Protein AF-A0A9P8F5C9-F1 (afdb_monomer)

Foldseek 3Di:
DDDDDDDDDDDDDDDPPDPPPPVVVVVVVVVVVVVVVVVVVVVVVVPPDPPPPDPDDDDDPPPPPPPPDPDPDDAAEAAEEEDADDDPQLVQAQVQCVVLPHPDHDYFNYVHDADPDVVVNVVCLVVSVVVVVVVCVVVHDPRHHYHYDYRGPDHDDHHDD

Radius of gyration: 31.99 Å; Cα contacts (8 Å, |Δi|>4): 113; chains: 1; bounding box: 87×42×88 Å

Structure (mmCIF, N/CA/C/O backbone):
data_AF-A0A9P8F5C9-F1
#
_entry.id   AF-A0A9P8F5C9-F1
#
loop_
_atom_site.group_PDB
_atom_site.id
_atom_site.type_symbol
_atom_site.label_atom_id
_atom_site.label_alt_id
_atom_site.label_comp_id
_atom_site.label_asym_id
_atom_site.label_entity_id
_atom_site.label_seq_id
_atom_site.pdbx_PDB_ins_code
_atom_site.Cartn_x
_atom_site.Cartn_y
_atom_site.Cartn_z
_atom_site.occupancy
_atom_site.B_iso_or_equiv
_atom_site.auth_seq_id
_atom_site.auth_comp_id
_atom_site.auth_asym_id
_atom_site.auth_atom_id
_atom_site.pdbx_PDB_model_num
ATOM 1 N N . MET A 1 1 ? 49.097 4.928 -60.907 1.00 41.38 1 MET A N 1
ATOM 2 C CA . MET A 1 1 ? 48.105 5.944 -60.505 1.00 41.38 1 MET A CA 1
ATOM 3 C C . MET A 1 1 ? 47.498 6.494 -61.782 1.00 41.38 1 MET A C 1
ATOM 5 O O . MET A 1 1 ? 48.233 7.111 -62.532 1.00 41.38 1 MET A O 1
ATOM 9 N N . VAL A 1 2 ? 46.252 6.127 -62.083 1.00 37.16 2 VAL A N 1
ATOM 10 C CA . VAL A 1 2 ? 45.216 6.854 -62.848 1.00 37.16 2 VAL A CA 1
ATOM 11 C C . VAL A 1 2 ? 44.081 5.853 -63.066 1.00 37.16 2 VAL A C 1
ATOM 13 O O . VAL A 1 2 ? 44.302 4.681 -63.363 1.00 37.16 2 VAL A O 1
ATOM 16 N N . LEU A 1 3 ? 42.893 6.346 -62.747 1.00 35.94 3 LEU A N 1
ATOM 17 C CA . LEU A 1 3 ? 41.667 5.644 -62.427 1.00 35.94 3 LEU A CA 1
ATOM 18 C C . LEU A 1 3 ? 40.993 4.972 -63.625 1.00 35.94 3 LEU A C 1
ATOM 20 O O . LEU A 1 3 ? 40.969 5.487 -64.740 1.00 35.94 3 LEU A O 1
ATOM 24 N N . SER A 1 4 ? 40.333 3.872 -63.284 1.00 36.06 4 SER A N 1
ATOM 25 C CA . SER A 1 4 ? 39.211 3.238 -63.958 1.00 36.06 4 SER A CA 1
ATOM 26 C C . SER A 1 4 ? 38.115 4.230 -64.370 1.00 36.06 4 SER A C 1
ATOM 28 O O . SER A 1 4 ? 37.675 5.049 -63.567 1.00 36.06 4 SER A O 1
ATOM 30 N N . SER A 1 5 ? 37.580 4.061 -65.577 1.00 40.38 5 SER A N 1
ATOM 31 C CA . SER A 1 5 ? 36.203 4.433 -65.911 1.00 40.38 5 SER A CA 1
ATOM 32 C C . SER A 1 5 ? 35.685 3.420 -66.928 1.00 40.38 5 SER A C 1
ATOM 34 O O . SER A 1 5 ? 35.926 3.542 -68.127 1.00 40.38 5 SER A O 1
ATOM 36 N N . LEU A 1 6 ? 35.053 2.353 -66.430 1.00 43.81 6 LEU A N 1
ATOM 37 C CA . LEU A 1 6 ? 34.289 1.433 -67.264 1.00 43.81 6 LEU A CA 1
ATOM 38 C C . LEU A 1 6 ? 32.829 1.886 -67.246 1.00 43.81 6 LEU A C 1
ATOM 40 O O . LEU A 1 6 ? 32.136 1.787 -66.236 1.00 43.81 6 LEU A O 1
ATOM 44 N N . SER A 1 7 ? 32.393 2.380 -68.397 1.00 43.31 7 SER A N 1
ATOM 45 C CA . SER A 1 7 ? 30.995 2.486 -68.792 1.00 43.31 7 SER A CA 1
ATOM 46 C C . SER A 1 7 ? 30.393 1.085 -68.919 1.00 43.31 7 SER A C 1
ATOM 48 O O . SER A 1 7 ? 30.958 0.255 -69.633 1.00 43.31 7 SER A O 1
ATOM 50 N N . ARG A 1 8 ? 29.251 0.822 -68.272 1.00 41.97 8 ARG A N 1
ATOM 51 C CA . ARG A 1 8 ? 28.291 -0.182 -68.752 1.00 41.97 8 ARG A CA 1
ATOM 52 C C . ARG A 1 8 ? 26.905 0.043 -68.153 1.00 41.97 8 ARG A C 1
ATOM 54 O O . ARG A 1 8 ? 26.621 -0.317 -67.016 1.00 41.97 8 ARG A O 1
ATOM 61 N N . SER A 1 9 ? 26.054 0.651 -68.964 1.00 46.28 9 SER A N 1
ATOM 62 C CA . SER A 1 9 ? 24.614 0.420 -68.982 1.00 46.28 9 SER A CA 1
ATOM 63 C C . SER A 1 9 ? 24.314 -1.079 -69.017 1.00 46.28 9 SER A C 1
ATOM 65 O O . SER A 1 9 ? 24.870 -1.762 -69.870 1.00 46.28 9 SER A O 1
ATOM 67 N N . ASP A 1 10 ? 23.431 -1.568 -68.148 1.00 42.03 10 ASP A N 1
ATOM 68 C CA . ASP A 1 10 ? 22.332 -2.427 -68.591 1.00 42.03 10 ASP A CA 1
ATOM 69 C C . ASP A 1 10 ? 21.251 -2.549 -67.514 1.00 42.03 10 ASP A C 1
ATOM 71 O O . ASP A 1 10 ? 21.466 -2.902 -66.356 1.00 42.03 10 ASP A O 1
ATOM 75 N N . MET A 1 11 ? 20.062 -2.193 -67.970 1.00 38.72 11 MET A N 1
ATOM 76 C CA . MET A 1 11 ? 18.768 -2.312 -67.342 1.00 38.72 11 MET A CA 1
ATOM 77 C C . MET A 1 11 ? 18.277 -3.743 -67.559 1.00 38.72 11 MET A C 1
ATOM 79 O O . MET A 1 11 ? 18.201 -4.188 -68.699 1.00 38.72 11 MET A O 1
ATOM 83 N N . SER A 1 12 ? 17.887 -4.452 -66.501 1.00 38.25 12 SER A N 1
ATOM 84 C CA . SER A 1 12 ? 16.941 -5.557 -66.661 1.00 38.25 12 SER A CA 1
ATOM 85 C C . SER A 1 12 ? 16.068 -5.703 -65.424 1.00 38.25 12 SER A C 1
ATOM 87 O O . SER A 1 12 ? 16.484 -6.135 -64.351 1.00 38.25 12 SER A O 1
ATOM 89 N N . TYR A 1 13 ? 14.840 -5.242 -65.614 1.00 42.31 13 TYR A N 1
ATOM 90 C CA . TYR A 1 13 ? 13.743 -5.188 -64.672 1.00 42.31 13 TYR A CA 1
ATOM 91 C C . TYR A 1 13 ? 12.850 -6.398 -64.954 1.00 42.31 13 TYR A C 1
ATOM 93 O O . TYR A 1 13 ? 11.826 -6.264 -65.614 1.00 42.31 13 TYR A O 1
ATOM 101 N N . SER A 1 14 ? 13.244 -7.600 -64.532 1.00 41.84 14 SER A N 1
ATOM 102 C CA . SER A 1 14 ? 12.366 -8.772 -64.650 1.00 41.84 14 SER A CA 1
ATOM 103 C C . SER A 1 14 ? 12.882 -9.978 -63.870 1.00 41.84 14 SER A C 1
ATOM 105 O O . SER A 1 14 ? 13.442 -10.892 -64.457 1.00 41.84 14 SER A O 1
ATOM 107 N N . GLU A 1 15 ? 12.619 -10.029 -62.565 1.00 43.72 15 GLU A N 1
ATOM 108 C CA . GLU A 1 15 ? 12.379 -11.319 -61.902 1.00 43.72 15 GLU A CA 1
ATOM 109 C C . GLU A 1 15 ? 11.592 -11.122 -60.604 1.00 43.72 15 GLU A C 1
ATOM 111 O O . GLU A 1 15 ? 12.049 -11.335 -59.485 1.00 43.72 15 GLU A O 1
ATOM 116 N N . MET A 1 16 ? 10.346 -10.669 -60.764 1.00 43.12 16 MET A N 1
ATOM 117 C CA . MET A 1 16 ? 9.338 -10.746 -59.714 1.00 43.12 16 MET A CA 1
ATOM 118 C C . MET A 1 16 ? 8.955 -12.226 -59.566 1.00 43.12 16 MET A C 1
ATOM 120 O O . MET A 1 16 ? 8.032 -12.731 -60.210 1.00 43.12 16 MET A O 1
ATOM 124 N N . GLY A 1 17 ? 9.763 -12.943 -58.782 1.00 45.28 17 GLY A N 1
ATOM 125 C CA . GLY A 1 17 ? 9.574 -14.344 -58.439 1.00 45.28 17 GLY A CA 1
ATOM 126 C C . GLY A 1 17 ? 8.227 -14.534 -57.753 1.00 45.28 17 GLY A C 1
ATOM 127 O O . GLY A 1 17 ? 8.063 -14.244 -56.570 1.00 45.28 17 GLY A O 1
ATOM 128 N N . ARG A 1 18 ? 7.252 -15.025 -58.521 1.00 54.75 18 ARG A N 1
ATOM 129 C CA . ARG A 1 18 ? 5.994 -15.580 -58.019 1.00 54.75 18 ARG A CA 1
ATOM 130 C C . ARG A 1 18 ? 6.336 -16.673 -57.014 1.00 54.75 18 ARG A C 1
ATOM 132 O O . ARG A 1 18 ? 6.750 -17.764 -57.405 1.00 54.75 18 ARG A O 1
ATOM 139 N N . SER A 1 19 ? 6.173 -16.383 -55.725 1.00 54.56 19 SER A N 1
ATOM 140 C CA . SER A 1 19 ? 6.217 -17.420 -54.704 1.00 54.56 19 SER A CA 1
ATOM 141 C C . SER A 1 19 ? 5.039 -18.355 -54.967 1.00 54.56 19 SER A C 1
ATOM 143 O O . SER A 1 19 ? 3.866 -17.989 -54.905 1.00 54.56 19 SER A O 1
ATOM 145 N N . ILE A 1 20 ? 5.367 -19.576 -55.375 1.00 56.81 20 ILE A N 1
ATOM 146 C CA . ILE A 1 20 ? 4.404 -20.651 -55.567 1.00 56.81 20 ILE A CA 1
ATOM 147 C C . ILE A 1 20 ? 3.937 -21.036 -54.164 1.00 56.81 20 ILE A C 1
ATOM 149 O O . ILE A 1 20 ? 4.549 -21.859 -53.480 1.00 56.81 20 ILE A O 1
ATOM 153 N N . LEU A 1 21 ? 2.884 -20.365 -53.699 1.00 55.56 21 LEU A N 1
ATOM 154 C CA . LEU A 1 21 ? 2.214 -20.671 -52.448 1.00 55.56 21 LEU A CA 1
ATOM 155 C C . LEU A 1 21 ? 1.635 -22.081 -52.596 1.00 55.56 21 LEU A C 1
ATOM 157 O O . LEU 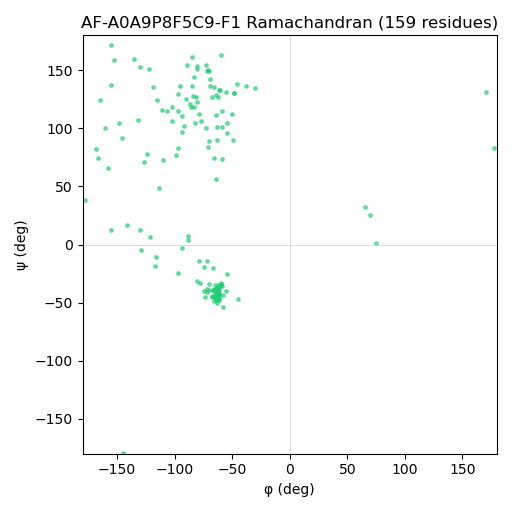A 1 21 ? 0.651 -22.302 -53.302 1.00 55.56 21 LEU A O 1
ATOM 161 N N . LYS A 1 22 ? 2.321 -23.067 -52.010 1.00 65.88 22 LYS A N 1
ATOM 162 C CA . LYS A 1 22 ? 1.951 -24.479 -52.132 1.00 65.88 22 LYS A CA 1
ATOM 163 C C . LYS A 1 22 ? 0.490 -24.636 -51.681 1.00 65.88 22 LYS A C 1
ATOM 165 O O . LYS A 1 22 ? 0.170 -24.191 -50.576 1.00 65.88 22 LYS A O 1
ATOM 170 N N . PRO A 1 23 ? -0.381 -25.313 -52.454 1.00 61.53 23 PRO A N 1
ATOM 171 C CA . PRO A 1 23 ? -1.821 -25.383 -52.180 1.00 61.53 23 PRO A CA 1
ATOM 172 C C . PRO A 1 23 ? -2.154 -25.886 -50.767 1.00 61.53 23 PRO A C 1
ATOM 174 O O . PRO A 1 23 ? -3.162 -25.499 -50.189 1.00 61.53 23 PRO A O 1
ATOM 177 N N . ARG A 1 24 ? -1.254 -26.661 -50.152 1.00 64.25 24 ARG A N 1
ATOM 178 C CA . ARG A 1 24 ? -1.378 -27.154 -48.772 1.00 64.25 24 ARG A CA 1
ATOM 179 C C . ARG A 1 24 ? -1.469 -26.048 -47.712 1.00 64.25 24 ARG A C 1
ATOM 181 O O . ARG A 1 24 ? -2.162 -26.240 -46.721 1.00 64.25 24 ARG A O 1
ATOM 188 N N . TRP A 1 25 ? -0.792 -24.913 -47.895 1.00 71.00 25 TRP A N 1
ATOM 189 C CA . TRP A 1 25 ? -0.857 -23.800 -46.937 1.00 71.00 25 TRP A CA 1
ATOM 190 C C . TRP A 1 25 ? -2.144 -22.990 -47.091 1.00 71.00 25 TRP A C 1
ATOM 192 O O . TRP A 1 25 ? -2.708 -22.557 -46.093 1.00 71.00 25 TRP A O 1
ATOM 202 N N . ILE A 1 26 ? -2.661 -22.867 -48.315 1.00 74.06 26 ILE A N 1
ATOM 203 C CA . ILE A 1 26 ? -3.914 -22.155 -48.598 1.00 74.06 26 ILE A CA 1
ATOM 204 C C . ILE A 1 26 ? -5.086 -22.822 -47.870 1.00 74.06 26 ILE A C 1
ATOM 206 O O . ILE A 1 26 ? -5.866 -22.132 -47.220 1.00 74.06 26 ILE A O 1
ATOM 210 N N . PHE A 1 27 ? -5.165 -24.158 -47.895 1.00 78.00 27 PHE A N 1
ATOM 211 C CA . PHE A 1 27 ? -6.183 -24.890 -47.132 1.00 78.00 27 PHE A CA 1
ATOM 212 C C . PHE A 1 27 ? -6.050 -24.672 -45.620 1.00 78.00 27 PHE A C 1
ATOM 214 O O . PHE A 1 27 ? -7.056 -24.462 -44.948 1.00 78.00 27 PHE A O 1
ATOM 221 N N . GLY A 1 28 ? -4.825 -24.664 -45.085 1.00 82.00 28 GLY A N 1
ATOM 222 C CA . GLY A 1 28 ? -4.588 -24.399 -43.663 1.00 82.00 28 GLY A CA 1
ATOM 223 C C . GLY A 1 28 ? -5.037 -22.997 -43.243 1.00 82.00 28 GLY A C 1
ATOM 224 O O . GLY A 1 28 ? -5.778 -22.851 -42.273 1.00 82.00 28 GLY A O 1
ATOM 225 N N . PHE A 1 29 ? -4.657 -21.971 -44.010 1.00 86.56 29 PHE A N 1
ATOM 226 C CA . PHE A 1 29 ? -5.076 -20.592 -43.754 1.00 86.56 29 PHE A CA 1
ATOM 227 C C . PHE A 1 29 ? -6.586 -20.401 -43.906 1.00 86.56 29 PHE A C 1
ATOM 229 O O . PHE A 1 29 ? -7.185 -19.711 -43.088 1.00 86.56 29 PHE A O 1
ATOM 236 N N . ALA A 1 30 ? -7.215 -21.039 -44.896 1.00 86.12 30 ALA A N 1
ATOM 237 C CA . ALA A 1 30 ? -8.662 -20.975 -45.079 1.00 86.12 30 ALA A CA 1
ATOM 238 C C . ALA A 1 30 ? -9.416 -21.581 -43.884 1.00 86.12 30 ALA A C 1
ATOM 240 O O . ALA A 1 30 ? -10.359 -20.969 -43.392 1.00 86.12 30 ALA A O 1
ATOM 241 N N . VAL A 1 31 ? -8.974 -22.735 -43.368 1.00 88.94 31 VAL A N 1
ATOM 242 C CA . VAL A 1 31 ? -9.591 -23.363 -42.187 1.00 88.94 31 VAL A CA 1
ATOM 243 C C . VAL A 1 31 ? -9.428 -22.482 -40.947 1.00 88.94 31 VAL A C 1
ATOM 245 O O . VAL A 1 31 ? -10.408 -22.251 -40.249 1.00 88.94 31 VAL A O 1
ATOM 248 N N . VAL A 1 32 ? -8.232 -21.937 -40.698 1.00 91.69 32 VAL A N 1
ATOM 249 C CA . VAL A 1 32 ? -7.976 -21.043 -39.550 1.00 91.69 32 VAL A CA 1
ATOM 250 C C . VAL A 1 32 ? -8.772 -19.736 -39.649 1.00 91.69 32 VAL A C 1
ATOM 252 O O . VAL A 1 32 ? -9.280 -19.235 -38.648 1.00 91.69 32 VAL A O 1
ATOM 255 N N . LEU A 1 33 ? -8.916 -19.180 -40.852 1.00 91.12 33 LEU A N 1
ATOM 256 C CA . LEU A 1 33 ? -9.703 -17.970 -41.074 1.00 91.12 33 LEU A CA 1
ATOM 257 C C . LEU A 1 33 ? -11.196 -18.232 -40.832 1.00 91.12 33 LEU A C 1
ATOM 259 O O . LEU A 1 33 ? -11.850 -17.451 -40.146 1.00 91.12 33 LEU A O 1
ATOM 263 N N . VAL A 1 34 ? -11.731 -19.344 -41.349 1.00 91.56 34 VAL A N 1
ATOM 264 C CA . VAL A 1 34 ? -13.135 -19.729 -41.142 1.00 91.56 34 VAL A CA 1
ATOM 265 C C . VAL A 1 34 ? -13.413 -19.986 -39.662 1.00 91.56 34 VAL A C 1
ATOM 267 O O . VAL A 1 34 ? -14.412 -19.484 -39.151 1.00 91.56 34 VAL A O 1
ATOM 270 N N . THR A 1 35 ? -12.526 -20.680 -38.940 1.00 87.50 35 THR A N 1
ATOM 271 C CA . THR A 1 35 ? -12.716 -20.910 -37.499 1.00 87.50 35 THR A CA 1
ATOM 272 C C . THR A 1 35 ? -12.701 -19.602 -36.708 1.00 87.50 35 THR A C 1
ATOM 274 O O . THR A 1 35 ? -13.592 -19.394 -35.885 1.00 87.50 35 THR A O 1
ATOM 277 N N . LEU A 1 36 ? -11.783 -18.673 -36.998 1.00 89.25 36 LEU A N 1
ATOM 278 C CA . LEU A 1 36 ? -11.761 -17.347 -36.366 1.00 89.25 36 LEU A CA 1
ATOM 279 C C . LEU A 1 36 ? -13.034 -16.537 -36.649 1.00 89.25 36 LEU A C 1
ATOM 281 O O . LEU A 1 36 ? -13.587 -15.939 -35.727 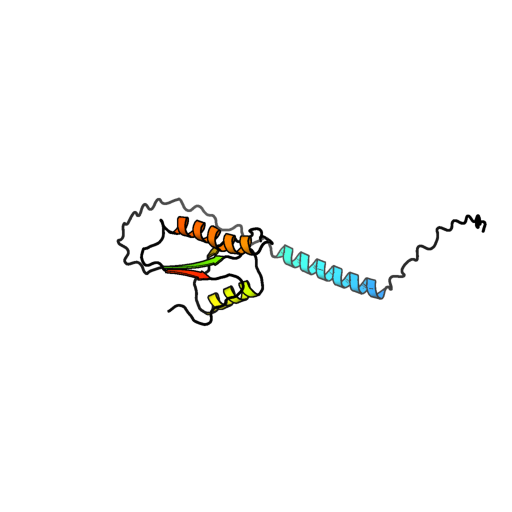1.00 89.25 36 LEU A O 1
ATOM 285 N N . ILE A 1 37 ? -13.537 -16.555 -37.888 1.00 87.19 37 ILE A N 1
ATOM 286 C CA . ILE A 1 37 ? -14.787 -15.871 -38.259 1.00 87.19 37 ILE A CA 1
ATOM 287 C C . ILE A 1 37 ? -15.980 -16.488 -37.515 1.00 87.19 37 ILE A C 1
ATOM 289 O O . ILE A 1 37 ? -16.809 -15.757 -36.969 1.00 87.19 37 ILE A O 1
ATOM 293 N N . THR A 1 38 ? -16.066 -17.820 -37.435 1.00 84.25 38 THR A N 1
ATOM 294 C CA . THR A 1 38 ? -17.140 -18.485 -36.676 1.00 84.25 38 THR A CA 1
ATOM 295 C C . THR A 1 38 ? -17.064 -18.177 -35.181 1.00 84.25 38 THR A C 1
ATOM 297 O O . THR A 1 38 ? -18.090 -17.913 -34.565 1.00 84.25 38 THR A O 1
ATOM 300 N N . LEU A 1 39 ? -15.864 -18.112 -34.596 1.00 82.69 39 LEU A N 1
ATOM 301 C CA . LEU A 1 39 ? -15.691 -17.781 -33.183 1.00 82.69 39 LEU A CA 1
ATOM 302 C C . LEU A 1 39 ? -16.093 -16.326 -32.896 1.00 82.69 39 LEU A C 1
ATOM 304 O O . LEU A 1 39 ? -16.816 -16.066 -31.940 1.00 82.69 39 LEU A O 1
ATOM 308 N N . PHE A 1 40 ? -15.680 -15.387 -33.754 1.00 79.88 40 PHE A N 1
ATOM 309 C CA . PHE A 1 40 ? -16.014 -13.967 -33.623 1.00 79.88 40 PHE A CA 1
ATOM 310 C C . PHE A 1 40 ? -17.515 -13.693 -33.803 1.00 79.88 40 PHE A C 1
ATOM 312 O O . PHE A 1 40 ? -18.102 -12.893 -33.078 1.00 79.88 40 PHE A O 1
ATOM 319 N N . THR A 1 41 ? -18.169 -14.384 -34.739 1.00 76.00 41 THR A N 1
ATOM 320 C CA . THR A 1 41 ? -19.626 -14.264 -34.930 1.00 76.00 41 THR A CA 1
ATOM 321 C C . THR A 1 41 ? -20.413 -14.891 -33.776 1.00 76.00 41 THR A C 1
ATOM 323 O O . THR A 1 41 ? -21.443 -14.343 -33.376 1.00 76.00 41 THR A O 1
ATOM 326 N N . HIS A 1 42 ? -19.912 -15.976 -33.173 1.00 70.00 42 HIS A N 1
ATOM 327 C CA . HIS A 1 42 ? -20.528 -16.581 -31.991 1.00 70.00 42 HIS A CA 1
ATOM 328 C C . HIS A 1 42 ? -20.377 -15.695 -30.740 1.00 70.00 42 HIS A C 1
ATOM 330 O O . HIS A 1 42 ? -21.327 -15.565 -29.972 1.00 70.00 42 HIS A O 1
ATOM 336 N N . THR A 1 43 ? -19.235 -15.027 -30.535 1.00 60.44 43 THR A N 1
ATOM 337 C CA . THR A 1 43 ? -19.048 -14.111 -29.390 1.00 60.44 43 THR A CA 1
ATOM 338 C C . THR A 1 43 ? -19.843 -12.814 -29.543 1.00 60.44 43 THR A C 1
ATOM 340 O O . THR A 1 43 ? -20.438 -12.349 -28.571 1.00 60.44 43 THR A O 1
ATOM 343 N N . ALA A 1 44 ? -19.934 -12.265 -30.758 1.00 59.28 44 ALA A N 1
ATOM 344 C CA . ALA A 1 44 ? -20.747 -11.081 -31.035 1.00 59.28 44 ALA A CA 1
ATOM 345 C C . ALA A 1 44 ? -22.254 -11.344 -30.839 1.00 59.28 44 ALA A C 1
ATOM 347 O O . ALA A 1 44 ? -22.967 -10.478 -30.335 1.00 59.28 44 ALA A O 1
ATOM 348 N N . SER A 1 45 ? -22.733 -12.554 -31.157 1.00 57.06 45 SER A N 1
ATOM 349 C CA . SER A 1 45 ? -24.154 -12.918 -31.019 1.00 57.06 45 SER A CA 1
ATOM 350 C C . SER A 1 45 ? -24.599 -13.151 -29.566 1.00 57.06 45 SER A C 1
ATOM 352 O O . SER A 1 45 ? -25.787 -13.048 -29.273 1.00 57.06 45 SER A O 1
ATOM 354 N N . HIS A 1 46 ? -23.673 -13.408 -28.633 1.00 52.34 46 HIS A N 1
ATOM 355 C CA . HIS A 1 46 ? -23.981 -13.533 -27.199 1.00 52.34 46 HIS A CA 1
ATOM 356 C C . HIS A 1 46 ? -23.814 -12.229 -26.401 1.00 52.34 46 HIS A C 1
ATOM 358 O O . HIS A 1 46 ? -24.143 -12.197 -25.217 1.00 52.34 46 HIS A O 1
ATOM 364 N N . SER A 1 47 ? -23.358 -11.140 -27.027 1.00 53.09 47 SER A N 1
ATOM 365 C CA . SER A 1 47 ? -23.097 -9.868 -26.345 1.00 53.09 47 SER A CA 1
ATOM 366 C C . SER A 1 47 ? -24.040 -8.747 -26.790 1.00 53.09 47 SER A C 1
ATOM 368 O O . SER A 1 47 ? -23.580 -7.658 -27.094 1.00 53.09 47 SER A O 1
ATOM 370 N N . VAL A 1 48 ? -25.355 -8.984 -26.823 1.00 54.69 48 VAL A N 1
ATOM 371 C CA . VAL A 1 48 ? -26.392 -7.925 -26.815 1.00 54.69 48 VAL A CA 1
ATOM 372 C C . VAL A 1 48 ? -27.765 -8.542 -26.520 1.00 54.69 48 VAL A C 1
ATOM 374 O O . VAL A 1 48 ? -28.595 -8.716 -27.402 1.00 54.69 48 VAL A O 1
ATOM 377 N N . SER A 1 49 ? -28.019 -8.928 -25.268 1.00 45.84 49 SER A N 1
ATOM 378 C CA . SER A 1 49 ? -29.390 -9.187 -24.766 1.00 45.84 49 SER A CA 1
ATOM 379 C C . SER A 1 49 ? -29.534 -9.019 -23.243 1.00 45.84 49 SER A C 1
ATOM 381 O O . SER A 1 49 ? -30.549 -9.403 -22.677 1.00 45.84 49 SER A O 1
ATOM 383 N N . GLY A 1 50 ? -28.544 -8.433 -22.553 1.00 50.81 50 GLY A N 1
ATOM 384 C CA . GLY A 1 50 ? -28.473 -8.482 -21.085 1.00 50.81 50 GLY A CA 1
ATOM 385 C C . GLY A 1 50 ? -28.473 -7.159 -20.312 1.00 50.81 50 GLY A C 1
ATOM 386 O O . GLY A 1 50 ? -28.267 -7.217 -19.107 1.00 50.81 50 GLY A O 1
ATOM 387 N N . LEU A 1 51 ? -28.661 -5.982 -20.932 1.00 52.88 51 LEU A N 1
ATOM 388 C CA . LEU A 1 51 ? -28.538 -4.698 -20.200 1.00 52.88 51 LEU A CA 1
ATOM 389 C C . LEU A 1 51 ? -29.702 -3.707 -20.371 1.00 52.88 51 LEU A C 1
ATOM 391 O O . LEU A 1 51 ? -29.602 -2.559 -19.955 1.00 52.88 51 LEU A O 1
ATOM 395 N N . VAL A 1 52 ? -30.842 -4.125 -20.923 1.00 49.31 52 VAL A N 1
ATOM 396 C CA . VAL A 1 52 ? -32.021 -3.247 -21.047 1.00 49.31 52 VAL A CA 1
ATOM 397 C C . VAL A 1 52 ? -33.217 -3.916 -20.379 1.00 49.31 52 VAL A C 1
ATOM 399 O O . VAL A 1 52 ? -34.046 -4.535 -21.033 1.00 49.31 52 VAL A O 1
ATOM 402 N N . GLY A 1 53 ? -33.269 -3.861 -19.046 1.00 45.69 53 GLY A N 1
ATOM 403 C CA . GLY A 1 53 ? -34.333 -4.538 -18.304 1.00 45.69 53 GLY A CA 1
ATOM 404 C C . GLY A 1 53 ? -34.323 -4.364 -16.789 1.00 45.69 53 GLY A C 1
ATOM 405 O O . GLY A 1 53 ? -34.603 -5.330 -16.093 1.00 45.69 53 GLY A O 1
ATOM 406 N N . SER A 1 54 ? -33.982 -3.180 -16.265 1.00 46.84 54 SER A N 1
ATOM 407 C CA . SER A 1 54 ? -34.510 -2.659 -14.984 1.00 46.84 54 SER A CA 1
ATOM 408 C C . SER A 1 54 ? -33.874 -1.314 -14.633 1.00 46.84 54 SER A C 1
ATOM 410 O O . SER A 1 54 ? -32.947 -1.234 -13.837 1.00 46.84 54 SER A O 1
ATOM 412 N N . ILE A 1 55 ? -34.405 -0.232 -15.198 1.00 43.88 55 ILE A N 1
ATOM 413 C CA . ILE A 1 55 ? -34.398 1.069 -14.519 1.00 43.88 55 ILE A CA 1
ATOM 414 C C . ILE A 1 55 ? -35.853 1.535 -14.521 1.00 43.88 55 ILE A C 1
ATOM 416 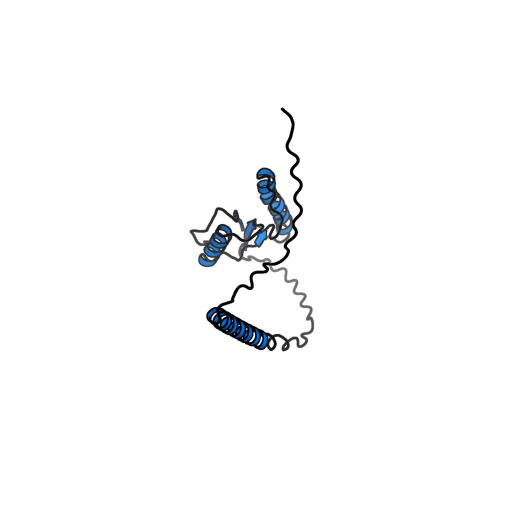O O . ILE A 1 55 ? -36.265 2.389 -15.298 1.00 43.88 55 ILE A O 1
ATOM 420 N N . SER A 1 56 ? -36.667 0.861 -13.706 1.00 44.19 56 SER A N 1
ATOM 421 C CA . SER A 1 56 ? -37.991 1.357 -13.348 1.00 44.19 56 SER A CA 1
ATOM 422 C C . SER A 1 56 ? -37.818 2.322 -12.182 1.00 44.19 56 SER A C 1
ATOM 424 O O . SER A 1 56 ? -37.156 2.009 -11.195 1.00 44.19 56 SER A O 1
ATOM 426 N N . ALA A 1 57 ? -38.376 3.514 -12.348 1.00 50.34 57 ALA A N 1
ATOM 427 C CA . ALA A 1 57 ? -38.258 4.656 -11.464 1.00 50.34 57 ALA A CA 1
ATOM 428 C C . ALA A 1 57 ? -38.550 4.323 -9.988 1.00 50.34 57 ALA A C 1
ATOM 430 O O . ALA A 1 57 ? -39.699 4.110 -9.603 1.00 50.34 57 ALA A O 1
ATOM 431 N N . SER A 1 58 ? -37.523 4.392 -9.137 1.00 41.50 58 SER A N 1
ATOM 432 C CA . SER A 1 58 ? -37.695 4.630 -7.705 1.00 41.50 58 SER A CA 1
ATOM 433 C C . SER A 1 58 ? -37.366 6.091 -7.401 1.00 41.50 58 SER A C 1
ATOM 435 O O . SER A 1 58 ? -36.214 6.519 -7.424 1.00 41.50 58 SER A O 1
ATOM 437 N N . LYS A 1 59 ? -38.433 6.848 -7.153 1.00 42.47 59 LYS A N 1
ATOM 438 C CA . LYS A 1 59 ? -38.502 8.167 -6.513 1.00 42.47 59 LYS A CA 1
ATOM 439 C C . LYS A 1 59 ? -37.377 8.391 -5.475 1.00 42.47 59 LYS A C 1
ATOM 441 O O . LYS A 1 59 ? -37.178 7.512 -4.636 1.00 42.47 59 LYS A O 1
ATOM 446 N N . PRO A 1 60 ? -36.688 9.551 -5.458 1.00 38.03 60 PRO A N 1
ATOM 447 C CA . PRO A 1 60 ? -35.729 9.859 -4.406 1.00 38.03 60 PRO A CA 1
ATOM 448 C C . PRO A 1 60 ? -36.506 10.177 -3.126 1.00 38.03 60 PRO A C 1
ATOM 450 O O . PRO A 1 60 ? -37.071 11.259 -2.965 1.00 38.03 60 PRO A O 1
ATOM 453 N N . SER A 1 61 ? -36.585 9.205 -2.224 1.00 37.56 61 SER A N 1
ATOM 454 C CA . SER A 1 61 ? -37.004 9.456 -0.851 1.00 37.56 61 SER A CA 1
ATOM 455 C C . SER A 1 61 ? -35.832 10.088 -0.115 1.00 37.56 61 SER A C 1
ATOM 457 O O . SER A 1 61 ? -34.852 9.424 0.209 1.00 37.56 61 SER A O 1
ATOM 459 N N . THR A 1 62 ? -35.947 11.388 0.140 1.00 45.88 62 THR A N 1
ATOM 460 C CA . THR A 1 62 ? -35.194 12.102 1.168 1.00 45.88 62 THR A CA 1
ATOM 461 C C . THR A 1 62 ? -35.402 11.396 2.506 1.00 45.88 62 THR A C 1
ATOM 463 O O . THR A 1 62 ? -36.393 11.629 3.192 1.00 45.88 62 THR A O 1
ATOM 466 N N . SER A 1 63 ? -34.473 10.522 2.887 1.00 39.62 63 SER A N 1
ATOM 467 C CA . SER A 1 63 ? -34.269 10.137 4.280 1.00 39.62 63 SER A CA 1
ATOM 468 C C . SER A 1 63 ? -33.126 10.981 4.826 1.00 39.62 63 SER A C 1
ATOM 470 O O . SER A 1 63 ? -31.966 10.568 4.858 1.00 39.62 63 SER A O 1
ATOM 472 N N . THR A 1 64 ? -33.466 12.198 5.248 1.00 46.03 64 THR A N 1
ATOM 473 C CA . THR A 1 64 ? -32.696 12.903 6.270 1.00 46.03 64 THR A CA 1
ATOM 474 C C . THR A 1 64 ? -32.796 12.069 7.541 1.00 46.03 64 THR A C 1
ATOM 476 O O . THR A 1 64 ? -33.715 12.221 8.339 1.00 46.03 64 THR A O 1
ATOM 479 N N . THR A 1 65 ? -31.856 11.149 7.710 1.00 36.19 65 THR A N 1
ATOM 480 C CA . THR A 1 65 ? -31.559 10.535 8.999 1.00 36.19 65 THR A CA 1
ATOM 481 C C . THR A 1 65 ? -30.202 11.065 9.419 1.00 36.19 65 THR A C 1
ATOM 483 O O . THR A 1 65 ? -29.180 10.390 9.383 1.00 36.19 65 THR A O 1
ATOM 486 N N . SER A 1 66 ? -30.201 12.338 9.804 1.00 46.81 66 SER A N 1
ATOM 487 C CA . SER A 1 66 ? -29.244 12.879 10.756 1.00 46.81 66 SER A CA 1
ATOM 488 C C . SER A 1 66 ? -29.511 12.218 12.108 1.00 46.81 66 SER A C 1
ATOM 490 O O . SER A 1 66 ? -30.108 12.808 13.005 1.00 46.81 66 SER A O 1
ATOM 492 N N . THR A 1 67 ? -29.108 10.957 12.233 1.00 35.44 67 THR A N 1
ATOM 493 C CA . THR A 1 67 ? -28.887 10.336 13.531 1.00 35.44 67 THR A CA 1
ATOM 494 C C . THR A 1 67 ? -27.414 10.526 13.820 1.00 35.44 67 THR A C 1
ATOM 496 O O . THR A 1 67 ? -26.559 9.782 13.350 1.00 35.44 67 THR A O 1
ATOM 499 N N . SER A 1 68 ? -27.126 11.566 14.595 1.00 44.00 68 SER A N 1
ATOM 500 C CA . SER A 1 68 ? -25.942 11.651 15.437 1.00 44.00 68 SER A CA 1
ATOM 501 C C . SER A 1 68 ? -25.967 10.478 16.422 1.00 44.00 68 SER A C 1
ATOM 503 O O . SER A 1 68 ? -26.310 10.629 17.593 1.00 44.00 68 SER A O 1
ATOM 505 N N . SER A 1 69 ? -25.689 9.272 15.934 1.00 41.72 69 SER A N 1
ATOM 506 C CA . SER A 1 69 ? -25.340 8.156 16.791 1.00 41.72 69 SER A CA 1
ATOM 507 C C . SER A 1 69 ? -23.889 8.370 17.168 1.00 41.72 69 SER A C 1
ATOM 509 O O . SER A 1 69 ? -23.013 8.278 16.309 1.00 41.72 69 SER A O 1
ATOM 511 N N . THR A 1 70 ? -23.643 8.661 18.440 1.00 47.34 70 THR A N 1
ATOM 512 C CA . THR A 1 70 ? -22.362 8.417 19.100 1.00 47.34 70 THR A CA 1
ATOM 513 C C . THR A 1 70 ? -21.959 6.974 18.801 1.00 47.34 70 THR A C 1
ATOM 515 O O . THR A 1 70 ? -22.406 6.039 19.464 1.00 47.34 70 THR A O 1
ATOM 518 N N . SER A 1 71 ? -21.225 6.759 17.709 1.00 45.7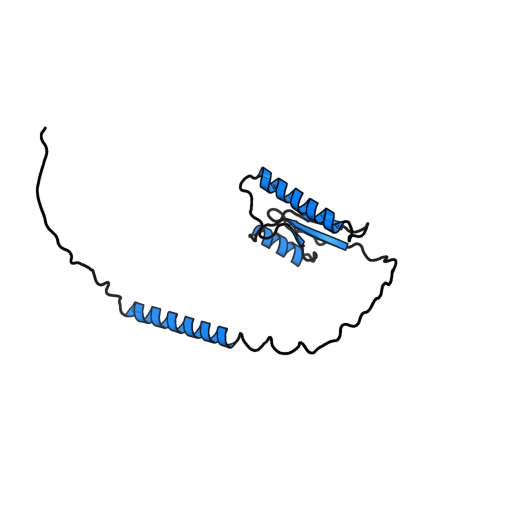8 71 SER A N 1
ATOM 519 C CA . SER A 1 71 ? -20.867 5.423 17.273 1.00 45.78 71 SER A CA 1
ATOM 520 C C . SER A 1 71 ? -19.652 4.993 18.076 1.00 45.78 71 SER A C 1
ATOM 522 O O . SER A 1 71 ? -18.529 5.352 17.730 1.00 45.78 71 SER A O 1
ATOM 524 N N . ASN A 1 72 ? -19.862 4.120 19.058 1.00 50.09 72 ASN A N 1
ATOM 525 C CA . ASN A 1 72 ? -18.894 3.065 19.368 1.00 50.09 72 ASN A CA 1
ATOM 526 C C . ASN A 1 72 ? -18.798 2.115 18.151 1.00 50.09 72 ASN A C 1
ATOM 528 O O . ASN A 1 72 ? -19.135 0.936 18.220 1.00 50.09 72 ASN A O 1
ATOM 532 N N . GLY A 1 73 ? -18.477 2.656 16.975 1.00 59.31 73 GLY A N 1
ATOM 533 C CA . GLY A 1 73 ? -18.368 1.918 15.729 1.00 59.31 73 GLY A CA 1
ATOM 534 C C . GLY A 1 73 ? -16.939 1.436 15.601 1.00 59.31 73 GLY A C 1
ATOM 535 O O . GLY A 1 73 ? -16.047 2.276 15.638 1.00 59.31 73 GLY A O 1
ATOM 536 N N . LYS A 1 74 ? -16.749 0.124 15.420 1.00 74.44 74 LYS A N 1
ATOM 537 C CA . LYS A 1 74 ? -15.436 -0.526 15.280 1.00 74.44 74 LYS A CA 1
ATOM 538 C C . LYS A 1 74 ? -14.452 0.325 14.461 1.00 74.44 74 LYS A C 1
ATOM 540 O O . LYS A 1 74 ? -14.840 0.890 13.429 1.00 74.44 74 LYS A O 1
ATOM 545 N N . ALA A 1 75 ? -13.216 0.397 14.953 1.00 82.31 75 ALA A N 1
ATOM 546 C CA . ALA A 1 75 ? -12.066 0.940 14.240 1.00 82.31 75 ALA A CA 1
ATOM 547 C C . ALA A 1 75 ? -11.988 0.348 12.825 1.00 82.31 75 ALA A C 1
ATOM 549 O O . ALA A 1 75 ? -12.129 -0.866 12.653 1.00 82.31 75 ALA A O 1
ATOM 550 N N . GLY A 1 76 ? -11.830 1.203 11.814 1.00 88.81 76 GLY A N 1
ATOM 551 C CA . GLY A 1 76 ? -11.654 0.796 10.423 1.00 88.81 76 GLY A CA 1
ATOM 552 C C . GLY A 1 76 ? -10.182 0.589 10.065 1.00 88.81 76 GLY A C 1
ATOM 553 O O . GLY A 1 76 ? -9.301 1.206 10.657 1.00 88.81 76 GLY A O 1
ATOM 554 N N . LEU A 1 77 ? -9.920 -0.254 9.062 1.00 92.88 77 LEU A N 1
ATOM 555 C CA . LEU A 1 77 ? -8.598 -0.415 8.451 1.00 92.88 77 LEU A CA 1
ATOM 556 C C . LEU A 1 77 ? -8.584 0.231 7.058 1.00 92.88 77 LEU A C 1
ATOM 558 O O . LEU A 1 77 ? -9.251 -0.246 6.140 1.00 92.88 77 LEU A O 1
ATOM 562 N N . HIS A 1 78 ? -7.784 1.281 6.886 1.00 94.50 78 HIS A N 1
ATOM 563 C CA . HIS A 1 78 ? -7.500 1.915 5.597 1.00 94.50 78 HIS A CA 1
ATOM 564 C C . HIS A 1 78 ? -6.250 1.279 4.987 1.00 94.50 78 HIS A C 1
ATOM 566 O O . HIS A 1 78 ? -5.131 1.580 5.399 1.00 94.50 78 HIS A O 1
ATOM 572 N N . TYR A 1 79 ? -6.431 0.386 4.017 1.00 96.38 79 TYR A N 1
ATOM 573 C CA . TYR A 1 79 ? -5.335 -0.323 3.354 1.00 96.38 79 TYR A CA 1
ATOM 574 C C . TYR A 1 79 ? -4.957 0.360 2.035 1.00 96.38 79 TYR A C 1
ATOM 576 O O . TYR A 1 79 ? -5.761 0.413 1.105 1.00 96.38 79 TYR A O 1
ATOM 584 N N . LEU A 1 80 ? -3.739 0.901 1.957 1.00 97.75 80 LEU A N 1
ATOM 585 C CA . LEU A 1 80 ? -3.256 1.735 0.858 1.00 97.75 80 LEU A CA 1
ATOM 586 C C . LEU A 1 80 ? -2.046 1.096 0.168 1.00 97.75 80 LEU A C 1
ATOM 588 O O . LEU A 1 80 ? -1.105 0.657 0.833 1.00 97.75 80 LEU A O 1
ATOM 592 N N . ILE A 1 81 ? -2.042 1.111 -1.167 1.00 97.81 81 ILE A N 1
ATOM 593 C CA . ILE A 1 81 ? -0.909 0.645 -1.978 1.00 97.81 81 ILE A CA 1
ATOM 594 C C . ILE A 1 81 ? -0.572 1.693 -3.050 1.00 97.81 81 ILE A C 1
ATOM 596 O O . ILE A 1 81 ? -1.325 1.829 -4.018 1.00 97.81 81 ILE A O 1
ATOM 600 N N . PRO A 1 82 ? 0.538 2.441 -2.938 1.00 96.56 82 PRO A N 1
ATOM 601 C CA . PRO A 1 82 ? 1.139 3.140 -4.070 1.00 96.56 82 PRO A CA 1
ATOM 602 C C . PRO A 1 82 ? 1.536 2.175 -5.195 1.00 96.56 82 PRO A C 1
ATOM 604 O O . PRO A 1 82 ? 2.442 1.360 -5.037 1.00 96.56 82 PRO A O 1
ATOM 607 N N . ALA A 1 83 ? 0.882 2.312 -6.348 1.00 96.06 83 ALA A N 1
ATOM 608 C CA . ALA A 1 83 ? 1.203 1.594 -7.578 1.00 96.06 83 ALA A CA 1
ATOM 609 C C . ALA A 1 83 ? 0.709 2.394 -8.790 1.00 96.06 83 ALA A C 1
ATOM 611 O O . ALA A 1 83 ? -0.402 2.919 -8.792 1.00 96.06 83 ALA A O 1
ATOM 612 N N . THR A 1 84 ? 1.524 2.467 -9.835 1.00 96.00 84 THR A N 1
ATOM 613 C CA . THR A 1 84 ? 1.222 3.185 -11.088 1.00 96.00 84 THR A CA 1
ATOM 614 C C . THR A 1 84 ? 0.685 2.253 -12.171 1.00 96.00 84 THR A C 1
ATOM 616 O O . THR A 1 84 ? -0.030 2.694 -13.069 1.00 96.00 84 THR A O 1
ATOM 619 N N . SER A 1 85 ? 1.013 0.963 -12.096 1.00 95.81 85 SER A N 1
ATOM 620 C CA . SER A 1 85 ? 0.666 -0.034 -13.101 1.00 95.81 85 SER A CA 1
ATOM 621 C C . SER A 1 85 ? 0.612 -1.441 -12.503 1.00 95.81 85 SER A C 1
ATOM 623 O O . SER A 1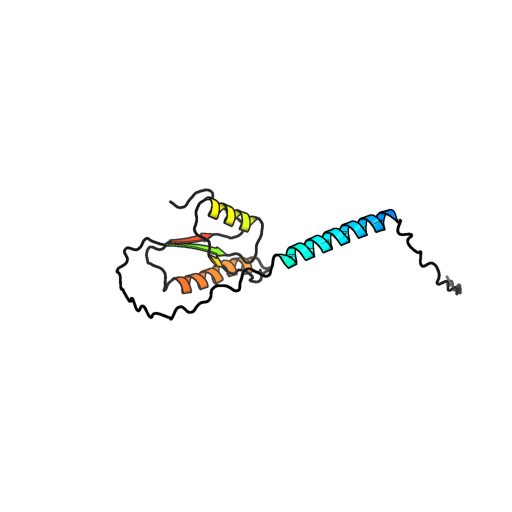 85 ? 0.968 -1.672 -11.346 1.00 95.81 85 SER A O 1
ATOM 625 N N . SER A 1 86 ? 0.142 -2.399 -13.301 1.00 96.19 86 SER A N 1
ATOM 626 C CA . SER A 1 86 ? 0.178 -3.815 -12.940 1.00 96.19 86 SER A CA 1
ATOM 627 C C . SER A 1 86 ? 1.528 -4.425 -13.313 1.00 96.19 86 SER A C 1
ATOM 629 O O . SER A 1 86 ? 2.020 -4.232 -14.424 1.00 96.19 86 SER A O 1
ATOM 631 N N . ASN A 1 87 ? 2.089 -5.229 -12.411 1.00 95.81 87 ASN A N 1
ATOM 632 C CA . ASN A 1 87 ? 3.204 -6.126 -12.693 1.00 95.81 87 ASN A CA 1
ATOM 633 C C . ASN A 1 87 ? 3.061 -7.425 -11.875 1.00 95.81 87 ASN A C 1
ATOM 635 O O . ASN A 1 87 ? 2.085 -7.614 -11.143 1.00 95.81 87 ASN A O 1
ATOM 639 N N . ARG A 1 88 ? 4.022 -8.348 -12.008 1.00 97.94 88 ARG A N 1
ATOM 640 C CA . ARG A 1 88 ? 3.960 -9.641 -11.305 1.00 97.94 88 ARG A CA 1
ATOM 641 C C . ARG A 1 88 ? 3.987 -9.494 -9.783 1.00 97.94 88 ARG A C 1
ATOM 643 O O . ARG A 1 88 ? 3.267 -10.229 -9.112 1.00 97.94 88 ARG A O 1
ATOM 650 N N . ASP A 1 89 ? 4.767 -8.559 -9.257 1.00 97.81 89 ASP A N 1
ATOM 651 C CA . ASP A 1 89 ? 4.933 -8.371 -7.815 1.00 97.81 89 ASP A CA 1
ATOM 652 C C . ASP A 1 89 ? 3.704 -7.712 -7.180 1.00 97.81 89 ASP A C 1
ATOM 654 O O . ASP A 1 89 ? 3.207 -8.185 -6.161 1.00 97.81 89 ASP A O 1
ATOM 658 N N . PHE A 1 90 ? 3.111 -6.725 -7.851 1.00 97.62 90 PHE A N 1
ATOM 659 C CA . PHE A 1 90 ? 1.839 -6.127 -7.457 1.00 97.62 90 PHE A CA 1
ATOM 660 C C . PHE A 1 90 ? 0.705 -7.158 -7.457 1.00 97.62 90 PHE A C 1
ATOM 662 O O . PHE A 1 90 ? -0.082 -7.234 -6.513 1.00 97.62 90 PHE A O 1
ATOM 669 N N . CYS A 1 91 ? 0.643 -8.016 -8.480 1.00 97.88 91 CYS A N 1
ATOM 670 C CA . CYS A 1 91 ? -0.325 -9.112 -8.515 1.00 97.88 91 CYS A CA 1
ATOM 671 C C . CYS A 1 91 ? -0.084 -10.133 -7.393 1.00 97.88 91 CYS A C 1
ATOM 673 O O . CYS A 1 91 ? -1.046 -10.640 -6.819 1.00 97.88 91 CYS A O 1
ATOM 675 N N . LYS A 1 92 ? 1.177 -10.423 -7.044 1.00 98.12 92 LYS A N 1
ATOM 676 C CA . LYS A 1 92 ? 1.528 -11.279 -5.901 1.00 98.12 92 LYS A CA 1
ATOM 677 C C . LYS A 1 92 ? 1.050 -10.664 -4.583 1.00 98.12 92 LYS A C 1
ATOM 679 O O . LYS A 1 92 ? 0.440 -11.372 -3.782 1.00 98.12 92 LYS A O 1
ATOM 684 N N . LEU A 1 93 ? 1.281 -9.367 -4.381 1.00 98.25 93 LEU A N 1
ATOM 685 C CA . LEU A 1 93 ? 0.792 -8.627 -3.221 1.00 98.25 93 LEU A CA 1
ATOM 686 C C . LEU A 1 93 ? -0.735 -8.709 -3.122 1.00 98.25 93 LEU A C 1
ATOM 688 O O . LEU A 1 93 ? -1.246 -9.174 -2.103 1.00 98.25 93 LEU A O 1
ATOM 692 N N . LEU A 1 94 ? -1.453 -8.347 -4.189 1.00 98.12 94 LEU A N 1
ATOM 693 C CA . LEU A 1 94 ? -2.919 -8.347 -4.215 1.00 98.12 94 LEU A CA 1
ATOM 694 C C . LEU A 1 94 ? -3.511 -9.747 -3.994 1.00 98.12 94 LEU A C 1
ATOM 696 O O . LEU A 1 94 ? -4.493 -9.905 -3.272 1.00 98.12 94 LEU A O 1
ATOM 700 N N . LEU A 1 95 ? -2.901 -10.779 -4.579 1.00 98.25 95 LEU A N 1
ATOM 701 C CA . LEU A 1 95 ? -3.322 -12.160 -4.360 1.00 98.25 95 LEU A CA 1
ATOM 702 C C . LEU A 1 95 ? -3.123 -12.571 -2.897 1.00 98.25 95 LEU A C 1
ATOM 704 O O . LEU A 1 95 ? -4.034 -13.128 -2.290 1.00 98.25 95 LEU A O 1
ATOM 708 N N . SER A 1 96 ? -1.950 -12.283 -2.323 1.00 98.31 96 SER A N 1
ATOM 709 C CA . SER A 1 96 ? -1.656 -12.618 -0.926 1.00 98.31 96 SER A CA 1
ATOM 710 C C . SER A 1 96 ? -2.589 -11.898 0.050 1.00 98.31 96 SER A C 1
ATOM 712 O O . SER A 1 96 ? -3.074 -12.526 0.987 1.00 98.31 96 SER A O 1
ATOM 714 N N . SER A 1 97 ? -2.905 -10.621 -0.201 1.00 97.69 97 SER A N 1
ATOM 715 C CA . SER A 1 97 ? -3.822 -9.846 0.640 1.00 97.69 97 SER A CA 1
ATOM 716 C C . SER A 1 97 ? -5.236 -10.424 0.594 1.00 97.69 97 SER A C 1
ATOM 718 O O . SER A 1 97 ? -5.854 -10.621 1.636 1.00 97.69 97 SER A O 1
ATOM 720 N N . THR A 1 98 ? -5.698 -10.793 -0.603 1.00 97.12 98 THR A N 1
ATOM 721 C CA . THR A 1 98 ? -7.029 -11.369 -0.820 1.00 97.12 98 THR A CA 1
ATOM 722 C C . THR A 1 98 ? -7.167 -12.737 -0.149 1.00 97.12 98 THR A C 1
ATOM 724 O O . THR A 1 98 ? -8.156 -12.991 0.529 1.00 97.12 98 THR A O 1
ATOM 727 N N . ILE A 1 99 ? -6.171 -13.623 -0.290 1.00 97.94 99 ILE A N 1
ATOM 728 C CA . ILE A 1 99 ? -6.185 -14.956 0.346 1.00 97.94 99 ILE A CA 1
ATOM 729 C C . ILE A 1 99 ? -6.206 -14.844 1.877 1.00 97.94 99 ILE A C 1
ATOM 731 O O . ILE A 1 99 ? -6.810 -15.676 2.558 1.00 97.94 99 ILE A O 1
ATOM 735 N N . LEU A 1 100 ? -5.535 -13.829 2.421 1.00 97.44 100 LEU A N 1
ATOM 736 C CA . LEU A 1 100 ? -5.427 -13.602 3.857 1.00 97.44 100 LEU A CA 1
ATOM 737 C C . LEU A 1 100 ? -6.564 -12.747 4.426 1.00 97.44 100 LEU A C 1
ATOM 739 O O . LEU A 1 100 ? -6.532 -12.476 5.617 1.00 97.44 100 LEU A O 1
ATOM 743 N N . ASP A 1 101 ? -7.588 -12.422 3.633 1.00 95.81 101 ASP A N 1
ATOM 744 C CA . ASP A 1 101 ? -8.792 -11.689 4.057 1.00 95.81 101 ASP A CA 1
ATOM 745 C C . ASP A 1 101 ? -8.520 -10.236 4.500 1.00 95.81 101 ASP A C 1
ATOM 747 O O . ASP A 1 101 ? -9.195 -9.680 5.366 1.00 95.81 101 ASP A O 1
ATOM 751 N N . TYR A 1 102 ? -7.519 -9.588 3.891 1.00 96.19 102 TYR A N 1
ATOM 752 C CA . TYR A 1 102 ? -7.386 -8.133 3.978 1.00 96.19 102 TYR A CA 1
ATOM 753 C C . TYR A 1 102 ? -8.492 -7.444 3.163 1.00 96.19 102 TYR A C 1
ATOM 755 O O . TYR A 1 102 ? -8.923 -7.972 2.132 1.00 96.19 102 TYR A O 1
ATOM 763 N N . PRO A 1 103 ? -8.928 -6.231 3.560 1.00 94.81 103 PRO A N 1
ATOM 764 C CA . PRO A 1 103 ? -9.876 -5.456 2.766 1.00 94.81 103 PRO A CA 1
ATOM 765 C C . PRO A 1 103 ? -9.313 -5.146 1.372 1.00 94.81 103 PRO A C 1
ATOM 767 O O . PRO A 1 103 ? -8.111 -5.223 1.126 1.00 94.81 103 PRO A O 1
ATOM 770 N N . THR A 1 104 ? -10.173 -4.751 0.435 1.00 96.06 104 THR A N 1
ATOM 771 C CA . THR A 1 104 ? -9.707 -4.296 -0.881 1.00 96.06 104 THR A CA 1
ATOM 772 C C . THR A 1 104 ? -8.839 -3.037 -0.729 1.00 96.06 104 THR A C 1
ATOM 774 O O . THR A 1 104 ? -9.298 -2.069 -0.117 1.00 96.06 104 THR A O 1
ATOM 777 N N . PRO A 1 105 ? -7.606 -3.012 -1.273 1.00 97.19 105 PRO A N 1
ATOM 778 C CA . PRO A 1 105 ? -6.733 -1.855 -1.142 1.00 97.19 105 PRO A CA 1
ATOM 779 C C . PRO A 1 105 ? -7.236 -0.661 -1.949 1.00 97.19 105 PRO A C 1
ATOM 781 O O . PRO A 1 105 ? -7.767 -0.803 -3.052 1.00 97.19 105 PRO A O 1
ATOM 784 N N . VAL A 1 106 ? -6.950 0.536 -1.448 1.00 97.38 106 VAL A N 1
ATOM 785 C CA . VAL A 1 106 ? -7.012 1.768 -2.230 1.00 97.38 106 VAL A CA 1
ATOM 786 C C . VAL A 1 106 ? -5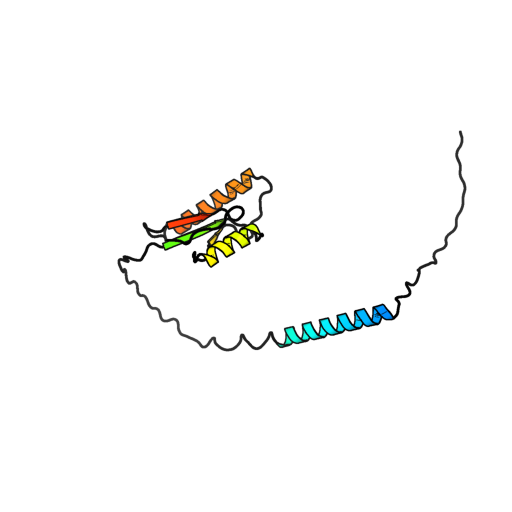.681 1.946 -2.950 1.00 97.38 106 VAL A C 1
ATOM 788 O O . VAL A 1 106 ? -4.629 2.092 -2.322 1.00 97.38 106 VAL A O 1
ATOM 791 N N . LEU A 1 107 ? -5.729 1.948 -4.281 1.00 97.56 107 LEU A N 1
ATOM 792 C CA . LEU A 1 107 ? -4.543 2.163 -5.103 1.00 97.56 107 LEU A CA 1
ATOM 793 C C . LEU A 1 107 ? -4.233 3.653 -5.192 1.00 97.56 107 LEU A C 1
ATOM 795 O O . LEU A 1 107 ? -5.059 4.457 -5.628 1.00 97.56 107 LEU A O 1
ATOM 799 N N . ILE A 1 108 ? -3.026 4.017 -4.782 1.00 97.31 108 ILE A N 1
ATOM 800 C CA . ILE A 1 108 ? -2.543 5.391 -4.825 1.00 97.31 108 ILE A CA 1
ATOM 801 C C . ILE A 1 108 ? -1.709 5.560 -6.091 1.00 97.31 108 ILE A C 1
ATOM 803 O O . ILE A 1 108 ? -0.789 4.785 -6.338 1.00 97.31 108 ILE A O 1
ATOM 807 N N . ASN A 1 109 ? -2.012 6.607 -6.863 1.00 95.19 109 ASN A N 1
ATOM 808 C CA . ASN A 1 109 ? -1.268 6.990 -8.067 1.00 95.19 109 ASN A CA 1
ATOM 809 C C . ASN A 1 109 ? -1.404 6.029 -9.273 1.00 95.19 109 ASN A C 1
ATOM 811 O O . ASN A 1 109 ? -0.530 6.001 -10.138 1.00 95.19 109 ASN A O 1
ATOM 815 N N . TRP A 1 110 ? -2.503 5.272 -9.361 1.00 96.44 110 TRP A N 1
ATOM 816 C CA . TRP A 1 110 ? -2.755 4.354 -10.480 1.00 96.44 110 TRP A CA 1
ATOM 817 C C . TRP A 1 110 ? -2.838 5.076 -11.831 1.00 96.44 110 TRP A C 1
ATOM 819 O O . TRP A 1 110 ? -3.536 6.081 -11.964 1.00 96.44 110 TRP A O 1
ATOM 829 N N . GLY A 1 111 ? -2.148 4.551 -12.846 1.00 95.06 111 GLY A N 1
ATOM 830 C CA . GLY A 1 111 ? -2.088 5.120 -14.195 1.00 95.06 111 GLY A CA 1
ATOM 831 C C . GLY A 1 111 ? -1.201 6.362 -14.331 1.00 95.06 111 GLY A C 1
ATOM 832 O O . GLY A 1 111 ? -1.119 6.927 -15.422 1.00 95.06 111 GLY A O 1
ATOM 833 N N . ALA A 1 112 ? -0.544 6.804 -13.256 1.00 92.94 112 ALA A N 1
ATOM 834 C CA . ALA A 1 112 ? 0.389 7.919 -13.316 1.00 92.94 112 ALA A CA 1
ATOM 835 C C . ALA A 1 112 ? 1.694 7.531 -14.026 1.00 92.94 112 ALA A C 1
ATOM 837 O O . ALA A 1 112 ? 2.105 6.371 -14.040 1.00 92.94 112 ALA A O 1
ATOM 838 N N . HIS A 1 113 ? 2.368 8.530 -14.593 1.00 92.19 113 HIS A N 1
ATOM 839 C CA . HIS A 1 113 ? 3.680 8.347 -15.201 1.00 92.19 113 HIS A CA 1
ATOM 840 C C . HIS A 1 113 ? 4.733 7.982 -14.142 1.00 92.19 113 HIS A C 1
ATOM 842 O O . HIS A 1 113 ? 4.796 8.610 -13.084 1.00 92.19 113 HIS A O 1
ATOM 848 N N . GLU A 1 114 ? 5.573 6.990 -14.439 1.00 86.31 114 GLU A N 1
ATOM 849 C CA . GLU A 1 114 ? 6.725 6.651 -13.605 1.00 86.31 114 GLU A CA 1
ATOM 850 C C . GLU A 1 114 ? 7.942 7.489 -13.996 1.00 86.31 114 GLU A C 1
ATOM 852 O O . GLU A 1 114 ? 8.414 7.445 -15.131 1.00 86.31 114 GLU A O 1
ATOM 857 N N . GLU A 1 115 ? 8.464 8.244 -13.033 1.00 90.50 115 GLU A N 1
ATOM 858 C CA . GLU A 1 115 ? 9.698 9.007 -13.193 1.00 90.50 115 GLU A CA 1
ATOM 859 C C . GLU A 1 115 ? 10.898 8.064 -13.339 1.00 90.50 115 GLU A C 1
ATOM 861 O O . GLU A 1 115 ? 11.153 7.232 -12.473 1.00 90.50 115 GLU A O 1
ATOM 866 N N . ALA A 1 116 ? 11.697 8.244 -14.395 1.00 89.38 116 ALA A N 1
ATOM 867 C CA . ALA A 1 116 ? 12.913 7.450 -14.606 1.00 89.38 116 ALA A CA 1
ATOM 868 C C . ALA A 1 116 ? 14.003 7.724 -13.553 1.00 89.38 116 ALA A C 1
ATOM 870 O O . ALA A 1 116 ? 14.928 6.931 -13.378 1.00 89.38 116 ALA A O 1
ATOM 871 N N . ASN A 1 117 ? 13.927 8.871 -12.870 1.00 93.25 117 ASN A N 1
ATOM 872 C CA . ASN A 1 117 ? 14.832 9.191 -11.777 1.00 93.25 117 ASN A CA 1
ATOM 873 C C . ASN A 1 117 ? 14.328 8.533 -10.477 1.00 93.25 117 ASN A C 1
ATOM 875 O O . ASN A 1 117 ? 13.269 8.933 -9.982 1.00 93.25 117 ASN A O 1
ATOM 879 N N . PRO A 1 118 ? 15.103 7.620 -9.861 1.00 88.75 118 PRO A N 1
ATOM 880 C CA . PRO A 1 118 ? 14.666 6.882 -8.677 1.00 88.75 118 PRO A CA 1
ATOM 881 C C . PRO A 1 118 ? 14.357 7.805 -7.493 1.00 88.75 118 PRO A C 1
ATOM 883 O O . PRO A 1 118 ? 13.402 7.570 -6.759 1.00 88.75 118 PRO A O 1
ATOM 886 N N . TYR A 1 119 ? 15.097 8.906 -7.326 1.00 91.75 119 TYR A N 1
ATOM 887 C CA . TYR A 1 119 ? 14.828 9.875 -6.261 1.00 91.75 119 TYR A CA 1
ATOM 888 C C . TYR A 1 119 ? 13.437 10.503 -6.407 1.00 91.75 119 TYR A C 1
ATOM 890 O O . TYR A 1 119 ? 12.677 10.563 -5.441 1.00 91.75 119 TYR A O 1
ATOM 898 N N . LYS A 1 120 ? 1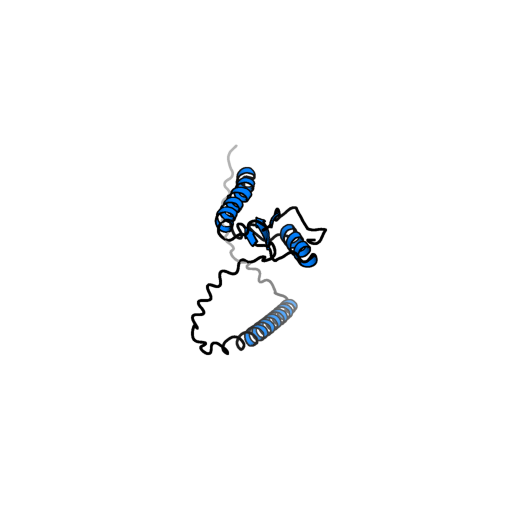3.074 10.917 -7.628 1.00 91.81 120 LYS A N 1
ATOM 899 C CA . LYS A 1 120 ? 11.743 11.472 -7.907 1.00 91.81 120 LYS A CA 1
ATOM 900 C C . LYS A 1 120 ? 10.649 10.419 -7.755 1.00 91.81 120 LYS A C 1
ATOM 902 O O . LYS A 1 120 ? 9.595 10.723 -7.208 1.00 91.81 120 LYS A O 1
ATOM 907 N N . GLN A 1 121 ? 10.908 9.186 -8.184 1.00 90.12 121 GLN A N 1
ATOM 908 C CA . GLN A 1 121 ? 9.972 8.073 -8.041 1.00 90.12 121 GLN A CA 1
ATOM 909 C C . GLN A 1 121 ? 9.662 7.774 -6.566 1.00 90.12 121 GLN A C 1
ATOM 911 O O . GLN A 1 121 ? 8.495 7.662 -6.190 1.00 90.12 121 GLN A O 1
ATOM 916 N N . HIS A 1 122 ? 10.685 7.680 -5.711 1.00 90.31 122 HIS A N 1
ATOM 917 C CA . HIS A 1 122 ? 10.493 7.464 -4.275 1.00 90.31 122 HIS A CA 1
ATOM 918 C C . HIS A 1 122 ? 9.784 8.646 -3.609 1.00 90.31 122 HIS A C 1
ATOM 920 O O . HIS A 1 122 ? 8.886 8.436 -2.792 1.00 90.31 122 HIS A O 1
ATOM 926 N N . LEU A 1 123 ? 10.132 9.880 -3.989 1.00 94.25 123 LEU A N 1
ATOM 927 C CA . LEU A 1 123 ? 9.467 11.077 -3.476 1.00 94.25 123 LEU A CA 1
ATOM 928 C C . LEU A 1 123 ? 7.978 11.099 -3.850 1.00 94.25 123 LEU A C 1
ATOM 930 O O . LEU A 1 123 ? 7.137 11.350 -2.987 1.00 94.25 123 LEU A O 1
ATOM 934 N N . ALA A 1 124 ? 7.637 10.738 -5.089 1.00 91.50 124 ALA A N 1
ATOM 935 C CA . ALA A 1 124 ? 6.255 10.670 -5.551 1.00 91.50 124 ALA A CA 1
ATOM 936 C C . ALA A 1 124 ? 5.401 9.697 -4.717 1.00 91.50 124 ALA A C 1
ATOM 938 O O . ALA A 1 124 ? 4.240 10.003 -4.435 1.00 91.50 124 ALA A O 1
ATOM 939 N N . LYS A 1 125 ? 5.959 8.565 -4.247 1.00 92.56 125 LYS A N 1
ATOM 940 C CA . LYS A 1 125 ? 5.248 7.653 -3.325 1.00 92.56 125 LYS A CA 1
ATOM 941 C C . LYS A 1 125 ? 4.828 8.379 -2.042 1.00 92.56 125 LYS A C 1
ATOM 943 O O . LYS A 1 125 ? 3.695 8.226 -1.602 1.00 92.56 125 LYS A O 1
ATOM 948 N N . VAL A 1 126 ? 5.708 9.199 -1.465 1.00 95.00 126 VAL A N 1
ATOM 949 C CA . VAL A 1 126 ? 5.438 9.932 -0.215 1.00 95.00 126 VAL A CA 1
ATOM 950 C C . VAL A 1 126 ? 4.478 11.098 -0.441 1.00 95.00 126 VAL A C 1
ATOM 952 O O . VAL A 1 126 ? 3.537 11.279 0.330 1.00 95.00 126 VAL A O 1
ATOM 955 N N . GLU A 1 127 ? 4.680 11.886 -1.496 1.00 95.44 127 GLU A N 1
ATOM 956 C CA . GLU A 1 127 ? 3.860 13.069 -1.781 1.00 95.44 127 GLU A CA 1
ATOM 957 C C . GLU A 1 127 ? 2.404 12.707 -2.089 1.00 95.44 127 GLU A C 1
ATOM 959 O O . GLU A 1 127 ? 1.473 13.317 -1.552 1.00 95.44 127 GLU A O 1
ATOM 964 N N . THR A 1 128 ? 2.198 11.689 -2.926 1.00 94.31 128 THR A N 1
ATOM 965 C CA . THR A 1 128 ? 0.855 11.231 -3.315 1.00 94.31 128 THR A CA 1
ATOM 966 C C . THR A 1 128 ? 0.104 10.634 -2.134 1.00 94.31 128 THR A C 1
ATOM 968 O O . THR A 1 128 ? -1.081 10.915 -1.938 1.00 94.31 128 THR A O 1
ATOM 971 N N . LEU A 1 129 ? 0.813 9.885 -1.293 1.00 96.19 129 LEU A N 1
ATOM 972 C CA . LEU A 1 129 ? 0.287 9.361 -0.049 1.00 96.19 129 LEU A CA 1
ATOM 973 C C . LEU A 1 129 ? -0.078 10.516 0.897 1.00 96.19 129 LEU A C 1
ATOM 975 O O . LEU A 1 129 ? -1.217 10.600 1.341 1.00 96.19 129 LEU A O 1
ATOM 979 N N . LEU A 1 130 ? 0.812 11.489 1.128 1.00 96.81 130 LEU A N 1
ATOM 980 C CA . LEU A 1 130 ? 0.524 12.661 1.970 1.00 96.81 130 LEU A CA 1
ATOM 981 C C . LEU A 1 130 ? -0.723 13.423 1.502 1.00 96.81 130 LEU A C 1
ATOM 983 O O . LEU A 1 130 ? -1.537 13.854 2.325 1.00 96.81 130 LEU A O 1
ATOM 987 N N . ALA A 1 131 ? -0.900 13.573 0.189 1.00 96.06 131 ALA A N 1
ATOM 988 C CA . ALA A 1 131 ? -2.103 14.164 -0.384 1.00 96.06 131 ALA A CA 1
ATOM 989 C C . ALA A 1 131 ? -3.362 13.333 -0.082 1.00 96.06 131 ALA A C 1
ATOM 991 O O . ALA A 1 131 ? -4.416 13.908 0.195 1.00 96.06 131 ALA A O 1
ATOM 992 N N . TYR A 1 132 ? -3.262 12.002 -0.093 1.00 95.88 132 TYR A N 1
ATOM 993 C CA . TYR A 1 132 ? -4.348 11.113 0.310 1.00 95.88 132 TYR A CA 1
ATOM 994 C C . TYR A 1 132 ? -4.685 11.249 1.803 1.00 95.88 132 TYR A C 1
ATOM 996 O O . TYR A 1 132 ? -5.845 11.498 2.127 1.00 95.88 132 TYR A O 1
ATOM 1004 N N . MET A 1 133 ? -3.706 11.211 2.718 1.00 95.50 133 MET A N 1
ATOM 1005 C CA . MET A 1 133 ? -3.987 11.349 4.160 1.00 95.50 133 MET A CA 1
ATOM 1006 C C . MET A 1 133 ? -4.643 12.682 4.512 1.00 95.50 133 MET A C 1
ATOM 1008 O O . MET A 1 133 ? -5.518 12.725 5.374 1.00 95.50 133 MET A O 1
ATOM 1012 N N . LYS A 1 134 ? -4.273 13.776 3.834 1.00 96.56 134 LYS A N 1
ATOM 1013 C CA . LYS A 1 134 ? -4.935 15.077 4.027 1.00 96.56 134 LYS A CA 1
ATOM 1014 C C . LYS A 1 134 ? -6.432 15.025 3.697 1.00 96.56 134 LYS A C 1
ATOM 1016 O O . LYS A 1 134 ? -7.205 15.726 4.342 1.00 96.56 134 LYS A O 1
ATOM 1021 N N . ARG A 1 135 ? -6.837 14.202 2.723 1.00 95.12 135 ARG A N 1
ATOM 1022 C CA . ARG A 1 135 ? -8.250 13.969 2.367 1.00 95.12 135 ARG A CA 1
ATOM 1023 C C . ARG A 1 135 ? -8.931 12.969 3.296 1.00 95.12 135 ARG A C 1
ATOM 1025 O O . ARG A 1 135 ? -10.125 13.102 3.529 1.00 95.12 135 ARG A O 1
ATOM 1032 N N . LEU A 1 136 ? -8.180 11.999 3.818 1.00 94.19 136 LEU A N 1
ATOM 1033 C CA . LEU A 1 136 ? -8.688 10.986 4.739 1.00 94.19 136 LEU A CA 1
ATOM 1034 C C . LEU A 1 136 ? -8.991 11.562 6.131 1.00 94.19 136 LEU A C 1
ATOM 1036 O O . LEU A 1 136 ? -10.032 11.267 6.704 1.00 94.19 136 LEU A O 1
ATOM 1040 N N . LYS A 1 137 ? -8.120 12.439 6.644 1.00 93.50 137 LYS A N 1
ATOM 1041 C CA . LYS A 1 137 ? -8.211 13.030 7.990 1.00 93.50 137 LYS A CA 1
ATOM 1042 C C . LYS A 1 137 ? -9.607 13.540 8.411 1.00 93.50 137 LYS A C 1
ATOM 1044 O O . LYS A 1 137 ? -9.993 13.261 9.539 1.00 93.50 137 LYS A O 1
ATOM 1049 N N . PRO A 1 138 ? -10.363 14.305 7.596 1.00 94.31 138 PRO A N 1
ATOM 1050 C CA . PRO A 1 138 ? -11.679 14.807 8.007 1.00 94.31 138 PRO A CA 1
ATOM 1051 C C . PRO A 1 138 ? -12.780 13.737 8.076 1.00 94.31 138 PRO A C 1
ATOM 1053 O O . PRO A 1 138 ? -13.843 14.023 8.619 1.00 94.31 138 PRO A O 1
ATOM 1056 N N . ILE A 1 139 ? -12.562 12.548 7.504 1.00 91.62 139 ILE A N 1
ATOM 1057 C CA . ILE A 1 139 ? -13.562 11.470 7.425 1.00 91.62 139 ILE A CA 1
ATOM 1058 C C . ILE A 1 139 ? -13.164 10.206 8.204 1.00 91.62 139 ILE A C 1
ATOM 1060 O O . ILE A 1 139 ? -13.994 9.315 8.365 1.00 91.62 139 ILE A O 1
ATOM 1064 N N . SER A 1 140 ? -11.918 10.114 8.675 1.00 91.12 140 SER A N 1
ATOM 1065 C CA . SER A 1 140 ? -11.419 9.017 9.511 1.00 91.12 140 SER A CA 1
ATOM 1066 C C . SER A 1 140 ? -11.812 9.182 10.977 1.00 91.12 140 SER A C 1
ATOM 1068 O O . SER A 1 140 ? -11.912 10.305 11.475 1.00 91.12 140 SER A O 1
ATOM 1070 N N . LYS A 1 141 ? -11.963 8.063 11.685 1.00 92.44 141 LYS A N 1
ATOM 1071 C CA . LYS A 1 141 ? -12.128 8.039 13.147 1.00 92.44 141 LYS A CA 1
ATOM 1072 C C . LYS A 1 141 ? -10.766 8.067 13.847 1.00 92.44 141 LYS A C 1
ATOM 1074 O O . LYS A 1 141 ? -9.754 7.740 13.236 1.00 92.44 141 LYS A O 1
ATOM 1079 N N . GLU A 1 142 ? -10.747 8.424 15.131 1.00 88.88 142 GLU A N 1
ATOM 1080 C CA . GLU A 1 142 ? -9.511 8.462 15.934 1.00 88.88 142 GLU A CA 1
ATOM 1081 C C . GLU A 1 142 ? -8.841 7.086 16.059 1.00 88.88 142 GLU A C 1
ATOM 1083 O O . GLU A 1 142 ? -7.620 6.998 15.974 1.00 88.88 142 GLU A O 1
ATOM 1088 N N . ASP A 1 143 ? -9.640 6.023 16.174 1.00 92.12 143 ASP A N 1
ATOM 1089 C CA . ASP A 1 143 ? -9.149 4.649 16.334 1.00 92.12 143 ASP A CA 1
ATOM 1090 C C . ASP A 1 143 ? -8.899 3.925 14.997 1.00 92.12 143 ASP A C 1
ATOM 1092 O O . ASP A 1 143 ? -8.595 2.733 14.993 1.00 92.12 143 ASP A O 1
ATOM 1096 N N . ASP A 1 144 ? -9.057 4.595 13.849 1.00 93.12 144 ASP A N 1
ATOM 1097 C CA . ASP A 1 144 ? -8.819 3.965 12.548 1.00 93.12 144 ASP A CA 1
ATOM 1098 C C . ASP A 1 144 ? -7.323 3.673 12.332 1.00 93.12 144 ASP A C 1
ATOM 1100 O O . ASP A 1 144 ? -6.455 4.521 12.550 1.00 93.12 144 ASP A O 1
ATOM 1104 N N . LEU A 1 145 ? -7.016 2.484 11.809 1.00 93.94 145 LEU A N 1
ATOM 1105 C CA . LEU A 1 145 ? -5.662 2.087 11.431 1.00 93.94 145 LEU A CA 1
ATOM 1106 C C . LEU A 1 145 ? -5.431 2.346 9.941 1.00 93.94 145 LEU A C 1
ATOM 1108 O O . LEU A 1 145 ? -6.262 1.997 9.105 1.00 93.94 145 LEU A O 1
ATOM 1112 N N . VAL A 1 146 ? -4.274 2.905 9.586 1.00 95.50 146 VAL A N 1
ATOM 1113 C CA . VAL A 1 146 ? -3.847 3.058 8.188 1.00 95.50 146 VAL A CA 1
ATOM 1114 C C . VAL A 1 146 ? -2.660 2.136 7.924 1.00 95.50 146 VAL A C 1
ATOM 1116 O O . VAL A 1 146 ? -1.588 2.319 8.496 1.00 95.50 146 VAL A O 1
ATOM 1119 N N . LEU A 1 147 ? -2.845 1.155 7.040 1.00 96.00 147 LEU A N 1
ATOM 1120 C CA . LEU A 1 147 ? -1.800 0.246 6.579 1.00 96.00 147 LEU A CA 1
ATOM 1121 C C . LEU A 1 147 ? -1.330 0.676 5.192 1.00 96.00 147 LEU A C 1
ATOM 1123 O O . LEU A 1 147 ? -2.099 0.651 4.234 1.00 96.00 147 LEU A O 1
ATOM 1127 N N . ILE A 1 148 ? -0.056 1.037 5.082 1.00 97.19 148 ILE A N 1
ATOM 1128 C CA . ILE A 1 148 ? 0.573 1.474 3.835 1.00 97.19 148 ILE A CA 1
ATOM 1129 C C . ILE A 1 148 ? 1.639 0.452 3.470 1.00 97.19 148 ILE A C 1
ATOM 1131 O O . ILE A 1 148 ? 2.539 0.204 4.270 1.00 97.19 148 ILE A O 1
ATOM 1135 N N . LEU A 1 149 ? 1.558 -0.107 2.266 1.00 96.19 149 LEU A N 1
ATOM 1136 C CA . LEU A 1 149 ? 2.542 -1.056 1.748 1.00 96.19 149 LEU A CA 1
ATOM 1137 C C . LEU A 1 149 ? 3.159 -0.560 0.448 1.00 96.19 149 LEU A C 1
ATOM 1139 O O . LEU A 1 149 ? 2.504 0.131 -0.325 1.00 96.19 149 LEU A O 1
ATOM 1143 N N . ASP A 1 150 ? 4.404 -0.941 0.178 1.00 94.94 150 ASP A N 1
ATOM 1144 C CA . ASP A 1 150 ? 4.966 -0.762 -1.159 1.00 94.94 150 ASP A CA 1
ATOM 1145 C C . ASP A 1 150 ? 4.267 -1.716 -2.146 1.00 94.94 150 ASP A C 1
ATOM 1147 O O . ASP A 1 150 ? 3.901 -2.834 -1.796 1.00 94.94 150 ASP A O 1
ATOM 1151 N N . GLY A 1 151 ? 4.024 -1.272 -3.376 1.00 94.62 151 GLY A N 1
ATOM 1152 C CA . GLY A 1 151 ? 3.282 -2.039 -4.372 1.00 94.62 151 GLY A CA 1
ATOM 1153 C C . GLY A 1 151 ? 4.085 -3.134 -5.072 1.00 94.62 151 GLY A C 1
ATOM 1154 O O . GLY A 1 151 ? 3.472 -3.962 -5.741 1.00 94.62 151 GLY A O 1
ATOM 1155 N N . TYR A 1 152 ? 5.421 -3.146 -4.965 1.00 95.31 152 TYR A N 1
ATOM 1156 C CA . TYR A 1 152 ? 6.265 -3.925 -5.886 1.00 95.31 152 TYR A CA 1
ATOM 1157 C C . TYR A 1 152 ? 7.311 -4.848 -5.247 1.00 95.31 152 TYR A C 1
ATOM 1159 O O . TYR A 1 152 ? 7.965 -5.589 -5.973 1.00 95.31 152 TYR A O 1
ATOM 1167 N N . ASP A 1 153 ? 7.485 -4.851 -3.929 1.00 94.94 153 ASP A N 1
ATOM 1168 C CA . ASP A 1 153 ? 8.540 -5.640 -3.271 1.00 94.94 153 ASP A CA 1
ATOM 1169 C C . ASP A 1 153 ? 8.110 -6.280 -1.938 1.00 94.94 153 ASP A C 1
ATOM 1171 O O . ASP A 1 153 ? 8.946 -6.767 -1.176 1.00 94.94 153 ASP A O 1
ATOM 1175 N N . VAL A 1 154 ? 6.800 -6.374 -1.681 1.00 96.69 154 VAL A N 1
ATOM 1176 C CA . VAL A 1 154 ? 6.240 -7.008 -0.474 1.00 96.69 154 VAL A CA 1
ATOM 1177 C C . VAL A 1 154 ? 5.059 -7.929 -0.795 1.00 96.69 154 VAL A C 1
ATOM 1179 O O . VAL A 1 154 ? 4.429 -7.835 -1.846 1.00 96.69 154 VAL A O 1
ATOM 1182 N N . TRP A 1 155 ? 4.753 -8.851 0.118 1.00 97.38 155 TRP A N 1
ATOM 1183 C CA . TRP A 1 155 ? 3.542 -9.679 0.106 1.00 97.38 155 TRP A CA 1
ATOM 1184 C C . TRP A 1 155 ? 3.184 -10.093 1.534 1.00 97.38 155 TRP A C 1
ATOM 1186 O O . TRP A 1 155 ? 4.042 -10.108 2.419 1.00 97.38 155 TRP A O 1
ATOM 1196 N N . PHE A 1 156 ? 1.927 -10.462 1.760 1.0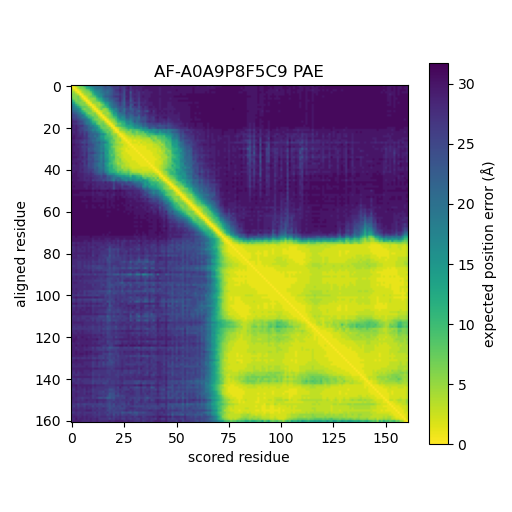0 97.69 156 PHE A N 1
ATOM 1197 C CA . PHE A 1 156 ? 1.470 -10.890 3.076 1.00 97.69 156 PHE A CA 1
ATOM 1198 C C . PHE A 1 156 ? 1.775 -12.362 3.349 1.00 97.69 156 PHE A C 1
ATOM 1200 O O . PHE A 1 156 ? 1.687 -13.213 2.463 1.00 97.69 156 PHE A O 1
ATOM 1207 N N . GLN A 1 157 ? 2.106 -12.655 4.606 1.00 96.62 157 GLN A N 1
ATOM 1208 C CA . GLN A 1 157 ? 2.276 -14.020 5.120 1.00 96.62 157 GLN A CA 1
ATOM 1209 C C . GLN A 1 157 ? 1.271 -14.362 6.228 1.00 96.62 157 GLN A C 1
ATOM 1211 O O . GLN A 1 157 ? 1.061 -15.538 6.510 1.00 96.62 157 GLN A O 1
ATOM 1216 N N . LEU A 1 158 ? 0.651 -13.350 6.844 1.00 95.50 158 LEU A N 1
ATOM 1217 C CA . LEU A 1 158 ? -0.241 -13.471 7.997 1.00 95.50 158 LEU A CA 1
ATOM 1218 C C . LEU A 1 158 ? -1.540 -12.702 7.738 1.00 95.50 158 LEU A C 1
ATOM 1220 O O . LEU A 1 158 ? -1.539 -11.752 6.961 1.00 95.50 158 LEU A O 1
ATOM 1224 N N . ARG A 1 159 ? -2.630 -13.133 8.374 1.00 94.00 159 ARG A N 1
ATOM 1225 C CA . ARG A 1 159 ? -3.955 -12.492 8.327 1.00 94.00 159 ARG A CA 1
ATOM 1226 C C . ARG A 1 159 ? -4.002 -11.296 9.302 1.00 94.00 159 ARG A C 1
ATOM 1228 O O . ARG A 1 159 ? -3.243 -11.318 10.268 1.00 94.00 159 ARG A O 1
ATOM 1235 N N . PRO A 1 160 ? -4.848 -10.272 9.078 1.00 87.62 160 PRO A N 1
ATOM 1236 C CA . PRO A 1 160 ? -5.164 -9.272 10.102 1.00 87.62 160 PRO A CA 1
ATOM 1237 C C . PRO A 1 160 ? -5.817 -9.918 11.338 1.00 87.62 160 PRO A C 1
ATOM 1239 O O . PRO A 1 160 ? -6.724 -10.733 11.188 1.00 87.62 160 PRO A O 1
ATOM 1242 N N . ASP A 1 161 ? -5.354 -9.561 12.536 1.00 74.19 161 ASP A N 1
ATOM 1243 C CA . ASP A 1 161 ? -5.878 -10.089 13.810 1.00 74.19 161 ASP A CA 1
ATOM 1244 C C . ASP A 1 161 ? -7.335 -9.676 14.103 1.00 74.19 161 ASP A C 1
ATOM 1246 O O . ASP A 1 161 ? -7.724 -8.531 13.762 1.00 74.19 161 ASP A O 1
#

Solvent-accessible surface area (backbone atoms only — not comparable to full-atom values): 10516 Å² total; per-residue (Å²): 141,82,81,89,83,83,88,75,92,82,89,82,95,79,79,86,76,76,76,79,74,55,69,73,55,55,56,51,51,50,52,53,51,51,52,51,52,53,50,52,53,54,54,57,70,72,68,80,86,85,85,88,86,81,88,72,89,75,77,88,74,85,76,86,72,86,68,87,64,87,67,93,60,79,65,47,77,49,43,36,29,48,36,40,72,89,50,74,42,32,50,46,22,54,52,32,34,54,77,39,68,47,77,86,63,47,68,39,60,62,74,46,86,80,55,90,50,65,69,59,38,56,46,48,54,52,53,55,46,54,57,47,51,67,67,42,59,87,76,55,60,92,71,42,46,76,47,78,46,70,32,66,86,50,66,56,90,68,55,82,132

Organism: Aureobasidium melanogenum (NCBI:txid46634)

Secondary structure (DSSP, 8-state):
----------------------HHHHHHHHHHHHHHHHHHHHHHHTSSSSSSS-----------------------EEEEEE-SS--HHHHHHHHHHHHTTPPPPEEESTTPPPPSSHHHHHHHHHHHHHHHHHHHTTTS-TT-EEEE--SSS----S---

pLDDT: mean 76.85, std 22.63, range [35.44, 98.31]

Sequence (161 aa):
MVLSSLSRSDMSYSEMGRSILKPRWIFGFAVVLVTLITLFTHTASHSVSGLVGSISASKPSTSTTSTSSTSNGKAGLHYLIPATSSNRDFCKLLLSSTILDYPTPVLINWGAHEEANPYKQHLAKVETLLAYMKRLKPISKEDDLVLILDGYDVWFQLRPD

Mean predic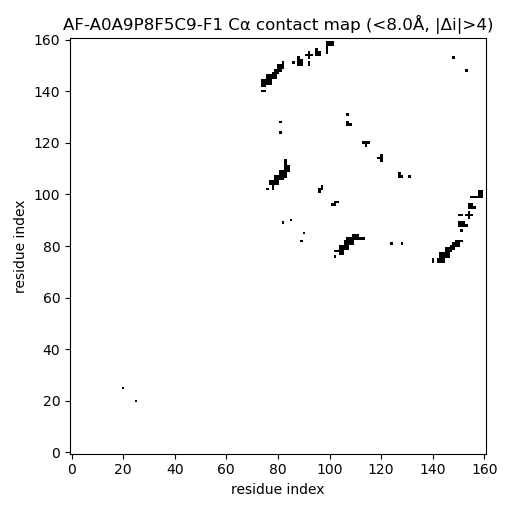ted aligned error: 18.72 Å

Nearest PDB structures (foldseek):
  1vhk-assembly3_C  TM=4.077E-01  e=1.659E+00  Bacillus subtilis
  5gmc-assembly1_A  TM=4.463E-01  e=3.622E+00  Pseudomonas aeruginosa
  7mxo-assembly1_A  TM=2.649E-01  e=7.410E+00  Homo sapiens
  6zyx-assembly1_Y  TM=2.254E-01  e=7.410E+00  Tetrahymena thermophila CU428
  6zyw-assembly1_Y  TM=2.254E-01  e=7.410E+00  Tetrahymena thermophila SB210